Protein AF-A0A4R4D615-F1 (afdb_monomer)

Sequence (93 aa):
MLPARSLRTSALYDKAAPKRAVNIGMNAELLARLREAGLNVSALAEEAAAAALARLARQRFEEQLQADIATSTALIEEWGDLGEAVRAMGDGR

Solvent-accessible surface area (backbone atoms only — not comparable to full-atom values): 5898 Å² total; per-residue (Å²): 132,81,77,80,75,76,84,65,87,64,70,95,63,73,85,82,57,82,88,74,95,76,94,76,92,71,61,66,67,59,52,50,53,39,53,75,70,69,49,61,63,69,58,53,52,52,51,53,51,51,52,52,51,50,52,52,52,50,51,54,49,52,54,49,49,52,53,52,49,53,53,52,51,53,48,32,73,75,72,48,53,66,70,56,55,54,48,58,64,64,70,72,114

pLDDT: mean 86.11, std 15.6, range [35.16, 97.94]

Organism: NCBI:txid2527868

Mean predicted aligned error: 9.02 Å

Radius of gyration: 24.32 Å; Cα contacts (8 Å, |Δi|>4): 15; chains: 1; bounding box: 48×33×67 Å

Foldseek 3Di:
DPPPPPPPPPQLDDPPDDDDDDDDDDDPVVVVVCVVVVHDPVVVVVVVVSVVSVVVVVVVVVVVVVVVVVVVVVCCVVPNDPVVVVVVVVVPD

Structure (mmCIF, N/CA/C/O backbone):
data_AF-A0A4R4D615-F1
#
_entry.id   AF-A0A4R4D615-F1
#
loop_
_atom_site.group_PDB
_atom_site.id
_atom_site.type_symbol
_atom_site.label_atom_id
_atom_site.label_alt_id
_atom_site.label_comp_id
_atom_site.label_asym_id
_atom_site.label_entity_id
_atom_site.label_seq_id
_atom_site.pdbx_PDB_ins_code
_atom_site.Cartn_x
_atom_site.Cartn_y
_atom_site.Cartn_z
_atom_site.occupancy
_atom_site.B_iso_or_equiv
_atom_site.auth_seq_id
_atom_site.auth_comp_id
_atom_site.auth_asym_id
_atom_site.auth_atom_id
_atom_site.pdbx_PDB_model_num
ATOM 1 N N . MET A 1 1 ? 2.624 12.442 -33.433 1.00 41.72 1 MET A N 1
ATOM 2 C CA . MET A 1 1 ? 2.851 13.268 -32.228 1.00 41.72 1 MET A CA 1
ATOM 3 C C . MET A 1 1 ? 2.371 12.463 -31.030 1.00 41.72 1 MET A C 1
ATOM 5 O O . MET A 1 1 ? 1.174 12.402 -30.785 1.00 41.72 1 MET A O 1
ATOM 9 N N . LEU A 1 2 ? 3.277 11.723 -30.385 1.00 36.44 2 LEU A N 1
A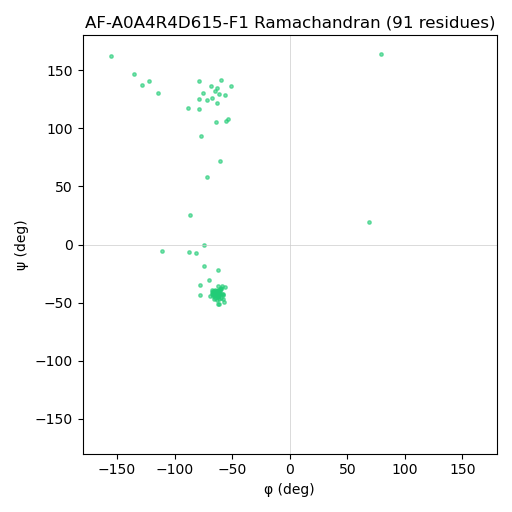TOM 10 C CA . LEU A 1 2 ? 2.957 10.931 -29.193 1.00 36.44 2 LEU A CA 1
ATOM 11 C C . LEU A 1 2 ? 2.628 11.915 -28.058 1.00 36.44 2 LEU A C 1
ATOM 13 O O . LEU A 1 2 ? 3.424 12.829 -27.831 1.00 36.44 2 LEU A O 1
ATOM 17 N N . PRO A 1 3 ? 1.470 11.813 -27.384 1.00 35.16 3 PRO A N 1
ATOM 18 C CA . PRO A 1 3 ? 1.168 12.719 -26.289 1.00 35.16 3 PRO A CA 1
ATOM 19 C C . PRO A 1 3 ? 2.191 12.494 -25.176 1.00 35.16 3 PRO A C 1
ATOM 21 O O . PRO A 1 3 ? 2.318 11.383 -24.661 1.00 35.16 3 PRO A O 1
ATOM 24 N N . ALA A 1 4 ? 2.923 13.551 -24.813 1.00 45.53 4 ALA A N 1
ATOM 25 C CA . ALA A 1 4 ? 3.791 13.554 -23.647 1.00 45.53 4 ALA A CA 1
ATOM 26 C C . ALA A 1 4 ? 2.949 13.133 -22.437 1.00 45.53 4 ALA A C 1
ATOM 28 O O . ALA A 1 4 ? 2.048 13.857 -22.001 1.00 45.53 4 ALA A O 1
ATOM 29 N N . ARG A 1 5 ? 3.191 11.913 -21.947 1.00 53.50 5 ARG A N 1
ATOM 30 C CA . ARG A 1 5 ? 2.471 11.353 -20.810 1.00 53.50 5 ARG A CA 1
ATOM 31 C C . ARG A 1 5 ? 2.805 12.236 -19.619 1.00 53.50 5 ARG A C 1
ATOM 33 O O . ARG A 1 5 ? 3.928 12.233 -19.129 1.00 5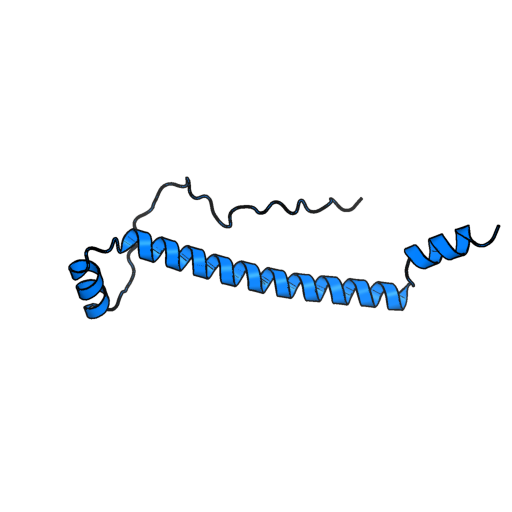3.50 5 ARG A O 1
ATOM 40 N N . SER A 1 6 ? 1.842 13.058 -19.215 1.00 43.34 6 SER A N 1
ATOM 41 C CA . SER A 1 6 ? 1.968 13.923 -18.052 1.00 43.34 6 SER A CA 1
ATOM 42 C C . SER A 1 6 ? 2.313 13.035 -16.857 1.00 43.34 6 SER A C 1
ATOM 44 O O . SER A 1 6 ? 1.456 12.292 -16.378 1.00 43.34 6 SER A O 1
ATOM 46 N N . LEU A 1 7 ? 3.567 13.077 -16.396 1.00 48.84 7 LEU A N 1
ATOM 47 C CA . LEU A 1 7 ? 4.006 12.466 -15.141 1.00 48.84 7 LEU A CA 1
ATOM 48 C C . LEU A 1 7 ? 3.437 13.296 -13.985 1.00 48.84 7 LEU A C 1
ATOM 50 O O . LEU A 1 7 ? 4.165 13.864 -13.178 1.00 48.84 7 LEU A O 1
ATOM 54 N N . ARG A 1 8 ? 2.110 13.439 -13.924 1.00 51.09 8 ARG A N 1
ATOM 55 C CA . ARG A 1 8 ? 1.483 13.883 -12.689 1.00 51.09 8 ARG A CA 1
ATOM 56 C C . ARG A 1 8 ? 1.602 12.714 -11.738 1.00 51.09 8 ARG A C 1
ATOM 58 O O . ARG A 1 8 ? 1.128 11.621 -12.043 1.00 51.09 8 ARG A O 1
ATOM 65 N N . THR A 1 9 ? 2.194 12.969 -10.580 1.00 51.31 9 THR A N 1
ATOM 66 C CA . THR A 1 9 ? 2.007 12.176 -9.366 1.00 51.31 9 THR A CA 1
ATOM 67 C C . THR A 1 9 ? 0.522 12.231 -9.003 1.00 51.31 9 THR A C 1
ATOM 69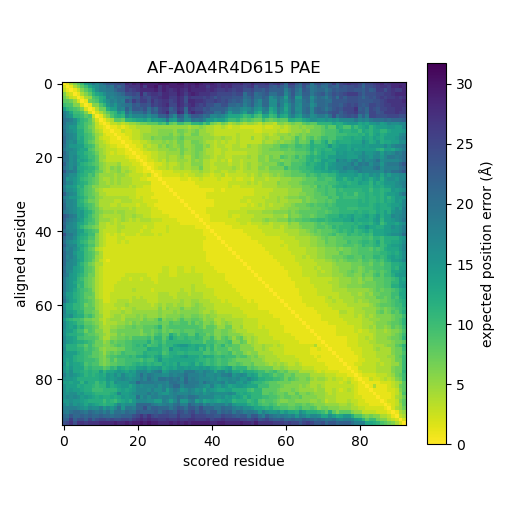 O O . THR A 1 9 ? 0.107 12.957 -8.104 1.00 51.31 9 THR A O 1
ATOM 72 N N . SER A 1 10 ? -0.321 11.556 -9.785 1.00 60.12 10 SER A N 1
ATOM 73 C CA . SER A 1 10 ? -1.726 11.386 -9.460 1.00 60.12 10 SER A CA 1
ATOM 74 C C . SER A 1 10 ? -1.761 10.628 -8.148 1.00 60.12 10 SER A C 1
ATOM 76 O O . SER A 1 10 ? -1.100 9.596 -8.012 1.00 60.12 10 SER A O 1
ATOM 78 N N . ALA A 1 11 ? -2.525 11.130 -7.181 1.00 66.69 11 ALA A N 1
ATOM 79 C CA . ALA A 1 11 ? -2.878 10.318 -6.031 1.00 66.69 11 ALA A CA 1
ATOM 80 C C . ALA A 1 11 ? -3.435 8.975 -6.541 1.0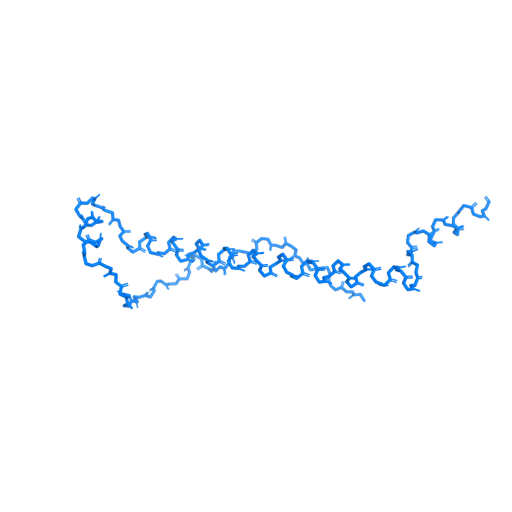0 66.69 11 ALA A C 1
ATOM 82 O O . ALA A 1 11 ? -4.189 8.945 -7.517 1.00 66.69 11 ALA A O 1
ATOM 83 N N . LEU A 1 12 ? -3.015 7.867 -5.921 1.00 84.81 12 LEU A N 1
ATOM 84 C CA . LEU A 1 12 ? -3.408 6.507 -6.328 1.00 84.81 12 LEU A CA 1
ATOM 85 C C . LEU A 1 12 ? -4.916 6.266 -6.209 1.00 84.81 12 LEU A C 1
ATOM 87 O O . LEU A 1 12 ? -5.455 5.359 -6.833 1.00 84.81 12 LEU A O 1
ATOM 91 N N . TYR A 1 13 ? -5.571 7.070 -5.381 1.00 87.50 13 TYR A N 1
ATOM 92 C CA . TYR A 1 13 ? -7.004 7.112 -5.167 1.00 87.50 13 TYR A CA 1
ATOM 93 C C . TYR A 1 13 ? -7.384 8.511 -4.666 1.00 87.50 13 TYR A C 1
ATOM 95 O O . TYR A 1 13 ? -6.528 9.269 -4.195 1.00 87.50 13 TYR A O 1
ATOM 103 N N . ASP A 1 14 ? -8.666 8.852 -4.761 1.00 89.75 14 ASP A N 1
ATOM 104 C CA . ASP A 1 14 ? -9.195 10.102 -4.227 1.00 89.75 14 ASP A CA 1
ATOM 105 C C . ASP A 1 14 ? -9.402 9.998 -2.708 1.00 89.75 14 ASP A C 1
ATOM 107 O O . ASP A 1 14 ? -10.220 9.212 -2.231 1.00 89.75 14 ASP A O 1
ATOM 111 N N . LYS A 1 15 ? -8.662 10.808 -1.944 1.00 87.69 15 LYS A N 1
ATOM 112 C CA . LYS A 1 15 ? -8.777 10.879 -0.478 1.00 87.69 15 LYS A CA 1
ATOM 113 C C . LYS A 1 15 ? -10.030 11.621 -0.007 1.00 87.69 15 LYS A C 1
ATOM 115 O O . LYS A 1 15 ? -10.395 11.490 1.157 1.00 87.69 15 LYS A O 1
ATOM 120 N N . ALA A 1 16 ? -10.656 12.415 -0.875 1.00 88.81 16 ALA A N 1
ATOM 121 C CA . ALA A 1 16 ? -11.897 13.125 -0.581 1.00 88.81 16 ALA A CA 1
ATOM 122 C C . ALA A 1 16 ? -13.144 12.281 -0.890 1.00 88.81 16 ALA A C 1
ATOM 124 O O . ALA A 1 16 ? -14.258 12.694 -0.560 1.00 88.81 16 ALA A O 1
ATOM 125 N N . ALA A 1 17 ? -12.973 11.098 -1.492 1.00 90.25 17 ALA A N 1
ATOM 126 C CA . ALA A 1 17 ? -14.076 10.195 -1.768 1.00 90.25 17 ALA A CA 1
ATOM 127 C C . ALA A 1 17 ? -14.798 9.789 -0.464 1.00 90.25 17 ALA A C 1
ATOM 129 O O . ALA A 1 17 ? -14.158 9.568 0.570 1.00 90.25 17 ALA A O 1
ATOM 130 N N . PRO A 1 18 ? -16.138 9.668 -0.485 1.00 90.38 18 PRO A N 1
ATOM 131 C CA . PRO A 1 18 ? -16.907 9.321 0.702 1.00 90.38 18 PRO A CA 1
ATOM 132 C C . PRO A 1 18 ? -16.534 7.926 1.216 1.00 90.38 18 PRO A C 1
AT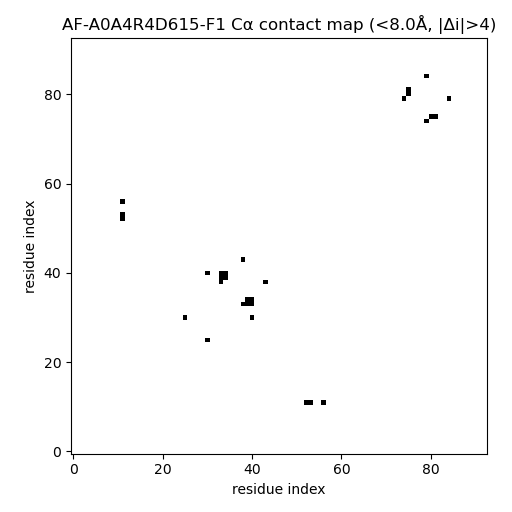OM 134 O O . PRO A 1 18 ? -16.459 6.959 0.453 1.00 90.38 18 PRO A O 1
ATOM 137 N N . LYS A 1 19 ? -16.341 7.808 2.535 1.00 90.62 19 LYS A N 1
ATOM 138 C CA . LYS A 1 19 ? -16.009 6.530 3.175 1.00 90.62 19 LYS A CA 1
ATOM 139 C C . LYS A 1 19 ? -17.190 5.568 3.101 1.00 90.62 19 LYS A C 1
ATOM 141 O O . LYS A 1 19 ? -18.328 5.933 3.393 1.00 90.62 19 LYS A O 1
ATOM 146 N N . ARG A 1 20 ? -16.902 4.308 2.776 1.00 91.31 20 ARG A N 1
ATOM 147 C CA . ARG A 1 20 ? -17.875 3.212 2.790 1.00 91.31 20 ARG A CA 1
ATOM 148 C C . ARG A 1 20 ? -17.486 2.198 3.858 1.00 91.31 20 ARG A C 1
ATOM 150 O O . ARG A 1 20 ? -16.345 1.750 3.890 1.00 91.31 20 ARG A O 1
ATOM 157 N N . ALA A 1 21 ? -18.438 1.823 4.710 1.00 91.69 21 ALA A N 1
ATOM 158 C CA . ALA A 1 21 ? -18.225 0.755 5.680 1.00 91.69 21 ALA A CA 1
ATOM 159 C C . ALA A 1 21 ? -18.000 -0.581 4.955 1.00 91.69 21 ALA A C 1
ATOM 161 O O . ALA A 1 21 ? -18.754 -0.941 4.046 1.00 91.69 21 ALA A O 1
ATOM 162 N N . VAL A 1 22 ? -16.960 -1.304 5.365 1.00 90.00 22 VAL A N 1
ATOM 163 C CA . VAL A 1 22 ? -16.586 -2.614 4.825 1.00 90.00 22 VAL A CA 1
ATOM 164 C C . VAL A 1 22 ? -16.414 -3.602 5.973 1.00 90.00 22 VAL A C 1
ATOM 166 O O . VAL A 1 22 ? -15.831 -3.269 7.003 1.00 90.00 22 VAL A O 1
ATOM 169 N N . ASN A 1 23 ? -16.921 -4.822 5.798 1.00 92.38 23 ASN A N 1
ATOM 170 C CA . ASN A 1 23 ? -16.719 -5.902 6.759 1.00 92.38 23 ASN A CA 1
ATOM 171 C C . ASN A 1 23 ? -15.425 -6.632 6.398 1.00 92.38 23 ASN A C 1
ATOM 173 O O . ASN A 1 23 ? -15.326 -7.201 5.311 1.00 92.38 23 ASN A O 1
ATOM 177 N N . ILE A 1 24 ? -14.444 -6.615 7.298 1.00 89.75 24 ILE A N 1
ATOM 178 C CA . ILE A 1 24 ? -13.166 -7.312 7.123 1.00 89.75 24 ILE A CA 1
ATOM 179 C C . ILE A 1 24 ? -12.935 -8.288 8.275 1.00 89.75 24 ILE A C 1
ATOM 181 O O . ILE A 1 24 ? -13.244 -7.991 9.429 1.00 89.75 24 ILE A O 1
ATOM 185 N N . GLY A 1 25 ? -12.386 -9.459 7.956 1.00 93.19 25 GLY A N 1
ATOM 186 C CA . GLY A 1 25 ? -11.900 -10.394 8.964 1.00 93.19 25 GLY A CA 1
ATOM 187 C C . GLY A 1 25 ? -10.570 -9.906 9.535 1.00 93.19 25 GLY A C 1
ATOM 188 O O . GLY A 1 25 ? -9.654 -9.584 8.781 1.00 93.19 25 GLY A O 1
ATOM 189 N N . MET A 1 26 ? -10.455 -9.862 10.860 1.00 93.81 26 MET A N 1
ATOM 190 C CA . MET A 1 26 ? -9.215 -9.545 11.570 1.00 93.81 26 MET A CA 1
ATOM 191 C C . MET A 1 26 ? -9.034 -10.536 12.718 1.00 93.81 26 MET A C 1
ATOM 193 O O . MET A 1 26 ? -10.013 -10.990 13.310 1.00 93.81 26 MET A O 1
ATOM 197 N N . ASN A 1 27 ? -7.783 -10.878 13.032 1.00 97.00 27 ASN A N 1
ATOM 198 C CA . ASN A 1 27 ? -7.474 -11.706 14.192 1.00 97.00 27 ASN A CA 1
ATOM 199 C C . ASN A 1 27 ? -8.055 -11.065 15.470 1.00 97.00 27 ASN A C 1
ATOM 201 O O . ASN A 1 27 ? -7.843 -9.878 15.722 1.00 97.00 27 ASN A O 1
ATOM 205 N N . ALA A 1 28 ? -8.799 -11.848 16.255 1.00 97.00 28 ALA A N 1
ATOM 206 C CA . ALA A 1 28 ? -9.549 -11.339 17.403 1.00 97.00 28 ALA A CA 1
ATOM 207 C C . ALA A 1 28 ? -8.642 -10.775 18.509 1.00 97.00 28 ALA A C 1
ATOM 209 O O . ALA A 1 28 ? -8.943 -9.721 19.063 1.00 97.00 28 ALA A O 1
ATOM 210 N N . GLU A 1 29 ? -7.515 -11.435 18.777 1.00 97.94 29 GLU A N 1
ATOM 211 C CA . GLU A 1 29 ? -6.524 -10.986 19.760 1.00 97.94 29 GLU A CA 1
ATOM 212 C C . GLU A 1 29 ? -5.863 -9.678 19.313 1.00 97.94 29 GLU A C 1
ATOM 214 O O . GLU A 1 29 ? -5.743 -8.732 20.088 1.00 97.94 29 GLU A O 1
ATOM 219 N N . LEU A 1 30 ? -5.494 -9.578 18.032 1.00 96.75 30 LEU A N 1
ATOM 220 C CA . LEU A 1 30 ? -4.959 -8.338 17.475 1.00 96.75 30 LEU A CA 1
ATOM 221 C C . LEU A 1 30 ? -5.968 -7.192 17.617 1.00 96.75 30 LEU A C 1
ATOM 223 O O . LEU A 1 30 ? -5.605 -6.107 18.062 1.00 96.75 30 LEU A O 1
ATOM 227 N N . LEU A 1 31 ? -7.236 -7.433 17.275 1.00 96.25 31 LEU A N 1
ATOM 228 C CA . LEU A 1 31 ? -8.287 -6.428 17.405 1.00 96.25 31 LEU A CA 1
ATOM 229 C C . LEU A 1 31 ? -8.474 -5.980 18.862 1.00 96.25 31 LEU A C 1
ATOM 231 O O . LEU A 1 31 ? -8.662 -4.787 19.101 1.00 96.25 31 LEU A O 1
ATOM 235 N N . ALA A 1 32 ? -8.409 -6.907 19.822 1.00 97.19 32 ALA A N 1
ATOM 236 C CA . ALA A 1 32 ? -8.470 -6.591 21.247 1.00 97.19 32 ALA A CA 1
ATOM 237 C C . ALA A 1 32 ? -7.305 -5.681 21.662 1.00 97.19 32 ALA A C 1
ATOM 239 O O . ALA A 1 32 ? -7.544 -4.587 22.170 1.00 97.19 32 ALA A O 1
ATOM 240 N N . ARG A 1 33 ? -6.065 -6.048 21.320 1.00 97.75 33 ARG A N 1
ATOM 241 C CA . ARG A 1 33 ? -4.870 -5.249 21.643 1.00 97.75 33 ARG A CA 1
ATOM 242 C C . ARG A 1 33 ? -4.882 -3.859 21.015 1.00 97.75 33 ARG A C 1
ATOM 244 O O . ARG A 1 33 ? -4.499 -2.889 21.660 1.00 97.75 33 ARG A O 1
ATOM 251 N N . LEU A 1 34 ? -5.332 -3.740 19.764 1.00 96.25 34 LEU A N 1
ATOM 252 C CA . LEU A 1 34 ? -5.454 -2.439 19.096 1.00 96.25 34 LEU A CA 1
ATOM 253 C C . LEU A 1 34 ? -6.469 -1.537 19.813 1.00 96.25 34 LEU A C 1
ATOM 255 O O . LEU A 1 34 ? -6.231 -0.339 19.958 1.00 96.25 34 LEU A O 1
ATOM 259 N N . ARG A 1 35 ? -7.585 -2.112 20.279 1.00 95.12 35 ARG A N 1
ATOM 260 C CA . ARG A 1 35 ? -8.612 -1.388 21.041 1.00 95.12 35 ARG A CA 1
ATOM 261 C C . ARG A 1 35 ? -8.122 -0.981 22.426 1.00 95.12 35 ARG A C 1
ATOM 263 O O . ARG A 1 35 ? -8.340 0.161 22.813 1.00 95.12 35 ARG A O 1
ATOM 270 N N . GLU A 1 36 ? -7.445 -1.875 23.141 1.00 97.88 36 GLU A N 1
ATOM 271 C CA . GLU A 1 36 ? -6.831 -1.586 24.445 1.00 97.88 36 GLU A CA 1
ATOM 272 C C . GLU A 1 36 ? -5.787 -0.469 24.347 1.00 97.88 36 GLU A C 1
ATOM 274 O O . GLU A 1 36 ? -5.728 0.404 25.208 1.00 97.88 36 GLU A O 1
ATOM 279 N N . ALA A 1 37 ? -5.020 -0.441 23.255 1.00 97.31 37 ALA A N 1
ATOM 280 C CA . ALA A 1 37 ? -4.067 0.625 22.955 1.00 97.31 37 ALA A CA 1
ATOM 281 C C . ALA A 1 37 ? -4.724 1.942 22.483 1.00 97.31 37 ALA A C 1
ATOM 283 O O . ALA A 1 37 ? -4.015 2.902 22.186 1.00 97.31 37 ALA A O 1
ATOM 284 N N . GLY A 1 38 ? -6.058 2.004 22.375 1.00 96.62 38 GLY A N 1
ATOM 285 C CA . GLY A 1 38 ? -6.788 3.200 21.942 1.00 96.62 38 GLY A CA 1
ATOM 286 C C . GLY A 1 38 ? -6.584 3.568 20.469 1.00 96.62 38 GLY A C 1
ATOM 287 O O . GLY A 1 38 ? -6.817 4.712 20.078 1.00 96.62 38 GLY A O 1
ATOM 288 N N . LEU A 1 39 ? -6.135 2.626 19.636 1.00 96.25 39 LEU A N 1
ATOM 289 C CA . LEU A 1 39 ? -5.829 2.888 18.234 1.00 96.25 39 LEU A CA 1
ATOM 290 C C . LEU A 1 39 ? -7.098 2.931 17.376 1.00 96.25 39 LEU A C 1
ATOM 292 O O . LEU A 1 39 ? -8.010 2.111 17.507 1.00 96.25 39 LEU A O 1
ATOM 296 N N . ASN A 1 40 ? -7.128 3.858 16.417 1.00 95.06 40 ASN A N 1
ATOM 297 C CA . ASN A 1 40 ? -8.206 3.927 15.438 1.00 95.06 40 ASN A CA 1
ATOM 298 C C . ASN A 1 40 ? -8.022 2.842 14.367 1.00 95.06 40 ASN A C 1
ATOM 300 O O . ASN A 1 40 ? -7.355 3.045 13.353 1.00 95.06 40 ASN A O 1
ATOM 304 N N . VAL A 1 41 ? -8.655 1.689 14.591 1.00 93.69 41 VAL A N 1
ATOM 305 C CA . VAL A 1 41 ? -8.576 0.520 13.701 1.00 93.69 41 VAL A CA 1
ATOM 306 C C . VAL A 1 41 ? -8.998 0.854 12.266 1.00 93.69 41 VAL A C 1
ATOM 308 O O . VAL A 1 41 ? -8.391 0.354 11.324 1.00 93.69 41 VAL A O 1
ATOM 311 N N . SER A 1 42 ? -9.997 1.722 12.078 1.00 92.31 42 SER A N 1
ATOM 312 C CA . SER A 1 42 ? -10.444 2.109 10.735 1.00 92.31 42 SER A CA 1
ATOM 313 C C . SER A 1 42 ? -9.389 2.929 9.996 1.00 92.31 42 SER A C 1
ATOM 315 O O . SER A 1 42 ? -9.187 2.700 8.808 1.00 92.31 42 SER A O 1
ATOM 317 N N . ALA A 1 43 ? -8.735 3.872 10.677 1.00 92.62 43 ALA A N 1
ATOM 318 C CA . ALA A 1 43 ? -7.675 4.680 10.076 1.00 92.62 43 ALA A CA 1
ATOM 319 C C . ALA A 1 43 ? -6.453 3.816 9.736 1.00 92.62 43 ALA A C 1
ATOM 321 O O . ALA A 1 43 ? -5.949 3.880 8.620 1.00 92.62 43 ALA A O 1
ATOM 322 N N . LEU A 1 44 ? -6.052 2.927 10.650 1.00 94.88 44 LEU A N 1
ATOM 323 C CA . LEU A 1 44 ? -4.948 1.991 10.419 1.00 94.88 44 LEU A CA 1
ATOM 324 C C . LEU A 1 44 ? -5.218 1.046 9.244 1.00 94.88 44 LEU A C 1
ATOM 326 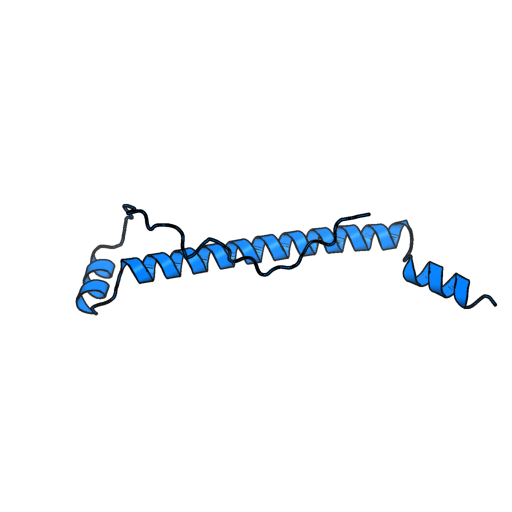O O . LEU A 1 44 ? -4.331 0.802 8.429 1.00 94.88 44 LEU A O 1
ATOM 330 N N . ALA A 1 45 ? -6.439 0.516 9.136 1.00 93.81 45 ALA A N 1
ATOM 331 C CA . ALA A 1 45 ? -6.820 -0.337 8.015 1.00 93.81 45 ALA A CA 1
ATOM 332 C C . ALA A 1 45 ? -6.769 0.424 6.679 1.00 93.81 45 ALA A C 1
ATOM 334 O O . ALA A 1 45 ? -6.298 -0.119 5.680 1.00 93.81 45 ALA A O 1
ATOM 335 N N . GLU A 1 46 ? -7.216 1.682 6.665 1.00 93.50 46 GLU A N 1
ATOM 336 C CA . GLU A 1 46 ? -7.165 2.551 5.486 1.00 93.50 46 GLU A CA 1
ATOM 337 C C . GLU A 1 46 ? -5.718 2.861 5.069 1.00 93.50 46 GLU A C 1
ATOM 339 O O . GLU A 1 46 ? -5.369 2.713 3.898 1.00 93.50 46 GLU A O 1
ATOM 344 N N . GLU A 1 47 ? -4.852 3.210 6.021 1.00 93.44 47 GLU A N 1
ATOM 345 C CA . GLU A 1 47 ? -3.426 3.461 5.781 1.00 93.44 47 GLU A CA 1
ATOM 346 C C . GLU A 1 47 ? -2.702 2.215 5.256 1.00 93.44 47 GLU A C 1
ATOM 348 O O . GLU A 1 47 ? -1.956 2.294 4.277 1.00 93.44 47 GLU A O 1
ATOM 353 N N . ALA A 1 48 ? -2.959 1.049 5.856 1.00 94.69 48 ALA A N 1
ATOM 354 C CA . ALA A 1 48 ? -2.381 -0.215 5.413 1.00 94.69 48 ALA A CA 1
ATOM 355 C C . ALA A 1 48 ? -2.830 -0.579 3.987 1.00 94.69 48 ALA A C 1
ATOM 357 O O . ALA A 1 48 ? -2.009 -0.995 3.165 1.00 94.69 48 ALA A O 1
ATOM 358 N N . ALA A 1 49 ? -4.111 -0.376 3.665 1.00 94.38 49 ALA A N 1
ATOM 359 C CA . ALA A 1 49 ? -4.639 -0.595 2.321 1.00 94.38 49 ALA A CA 1
ATOM 360 C C . ALA A 1 49 ? -4.011 0.366 1.297 1.00 94.38 49 ALA A C 1
ATOM 362 O O . ALA A 1 49 ? -3.599 -0.063 0.216 1.00 94.38 49 ALA A O 1
ATOM 363 N N . ALA A 1 50 ? -3.870 1.647 1.645 1.00 94.12 50 ALA A N 1
ATOM 364 C CA . ALA A 1 50 ? -3.222 2.646 0.800 1.00 94.12 50 ALA A CA 1
ATOM 365 C C . ALA A 1 50 ? -1.743 2.312 0.540 1.00 94.12 50 ALA A C 1
ATOM 367 O O . ALA A 1 50 ? -1.275 2.406 -0.598 1.00 94.12 50 ALA A O 1
ATOM 368 N N . ALA A 1 51 ? -1.015 1.873 1.569 1.00 94.38 51 ALA A N 1
ATOM 369 C CA . ALA A 1 51 ? 0.379 1.457 1.446 1.00 94.38 51 ALA A CA 1
ATOM 370 C C . ALA A 1 51 ? 0.533 0.220 0.544 1.00 94.38 51 ALA A C 1
ATOM 372 O O . ALA A 1 51 ? 1.426 0.180 -0.308 1.00 94.38 51 ALA A O 1
ATOM 373 N N . ALA A 1 52 ? -0.358 -0.767 0.681 1.00 95.94 52 ALA A N 1
ATOM 374 C CA . ALA A 1 52 ? -0.380 -1.942 -0.187 1.00 95.94 52 ALA A CA 1
ATOM 375 C C . ALA A 1 52 ? -0.651 -1.560 -1.653 1.00 95.94 52 ALA A C 1
ATOM 377 O O . ALA A 1 52 ? 0.059 -2.017 -2.553 1.00 95.94 52 ALA A O 1
ATOM 378 N N . LEU A 1 53 ? -1.618 -0.666 -1.892 1.00 95.25 53 LEU A N 1
ATOM 379 C CA . LEU A 1 53 ? -1.921 -0.153 -3.229 1.00 95.25 53 LEU A CA 1
ATOM 380 C C . LEU A 1 53 ? -0.721 0.582 -3.842 1.00 95.25 53 LEU A C 1
ATOM 382 O O . LEU A 1 53 ? -0.411 0.381 -5.016 1.00 95.25 53 LEU A O 1
ATOM 386 N N . ALA A 1 54 ? -0.011 1.388 -3.049 1.00 91.62 54 ALA A N 1
ATOM 387 C CA . ALA A 1 54 ? 1.185 2.095 -3.496 1.00 91.62 54 ALA A CA 1
ATOM 388 C C . ALA A 1 54 ? 2.319 1.155 -3.888 1.00 91.62 54 ALA A C 1
ATOM 390 O O . ALA A 1 54 ? 2.947 1.351 -4.931 1.00 91.62 54 ALA A O 1
ATOM 391 N N . ARG A 1 55 ? 2.546 0.103 -3.099 1.00 94.44 55 ARG A N 1
ATOM 392 C CA . ARG A 1 55 ? 3.548 -0.914 -3.421 1.00 94.44 55 ARG A CA 1
ATOM 393 C C . ARG A 1 55 ? 3.216 -1.617 -4.740 1.00 94.44 55 ARG A C 1
ATOM 395 O O . ARG A 1 55 ? 4.097 -1.745 -5.585 1.00 94.44 55 ARG A O 1
ATOM 402 N N . LEU A 1 56 ? 1.954 -1.994 -4.950 1.00 94.94 56 LEU A N 1
ATOM 403 C CA . LEU A 1 56 ? 1.520 -2.641 -6.191 1.00 94.94 56 LEU A CA 1
ATOM 404 C C . LEU A 1 56 ? 1.655 -1.715 -7.408 1.00 94.94 56 LEU A C 1
ATOM 406 O O . LEU A 1 56 ? 2.120 -2.134 -8.466 1.00 94.94 56 LEU A O 1
ATOM 410 N N . ALA A 1 57 ? 1.263 -0.448 -7.268 1.00 91.81 57 ALA A N 1
ATOM 411 C CA . ALA A 1 57 ? 1.405 0.537 -8.335 1.00 91.81 57 ALA A CA 1
ATOM 412 C C . ALA A 1 57 ? 2.877 0.758 -8.706 1.00 91.81 57 ALA A C 1
ATOM 414 O O . ALA A 1 57 ? 3.205 0.858 -9.888 1.00 91.81 57 ALA A O 1
ATOM 415 N N . ARG A 1 58 ? 3.766 0.782 -7.706 1.00 91.00 58 ARG A N 1
ATOM 416 C CA . ARG A 1 58 ? 5.207 0.901 -7.920 1.00 91.00 58 ARG A CA 1
ATOM 417 C C . ARG A 1 58 ? 5.773 -0.295 -8.682 1.00 91.00 58 ARG A C 1
ATOM 419 O O . ARG A 1 58 ? 6.480 -0.076 -9.657 1.00 91.00 58 ARG A O 1
ATOM 426 N N . GLN A 1 59 ? 5.423 -1.516 -8.282 1.00 94.12 59 GLN A N 1
ATOM 427 C CA . GLN A 1 59 ? 5.868 -2.741 -8.958 1.00 94.12 59 GLN A CA 1
ATOM 428 C C . GLN A 1 59 ? 5.465 -2.743 -10.436 1.00 94.12 59 GLN A C 1
ATOM 430 O O . GLN A 1 59 ? 6.311 -2.889 -11.310 1.00 94.12 59 GLN A O 1
ATOM 435 N N . ARG A 1 60 ? 4.191 -2.456 -10.723 1.00 91.56 60 ARG A N 1
ATOM 436 C CA . ARG A 1 60 ? 3.686 -2.369 -12.104 1.00 91.56 60 ARG A CA 1
ATOM 437 C C . ARG A 1 60 ? 4.389 -1.293 -12.923 1.00 91.56 60 ARG A C 1
ATOM 439 O O . ARG A 1 60 ? 4.617 -1.462 -14.115 1.00 91.56 60 ARG A O 1
ATOM 446 N N . PHE A 1 61 ? 4.700 -0.161 -12.295 1.00 89.81 61 PHE A N 1
ATOM 447 C CA . PHE A 1 61 ? 5.424 0.914 -12.960 1.00 89.81 61 PHE A CA 1
ATOM 448 C C . PHE A 1 61 ? 6.858 0.504 -13.306 1.00 89.81 61 PHE A C 1
ATOM 450 O O . PHE A 1 61 ? 7.323 0.803 -14.400 1.00 89.81 61 PHE A O 1
ATOM 457 N N . GLU A 1 62 ? 7.545 -0.197 -12.404 1.00 93.94 62 GLU A N 1
ATOM 458 C CA . GLU A 1 62 ? 8.892 -0.717 -12.655 1.00 93.94 62 GLU A CA 1
ATOM 459 C C . GLU A 1 62 ? 8.893 -1.763 -13.773 1.00 93.94 62 GLU A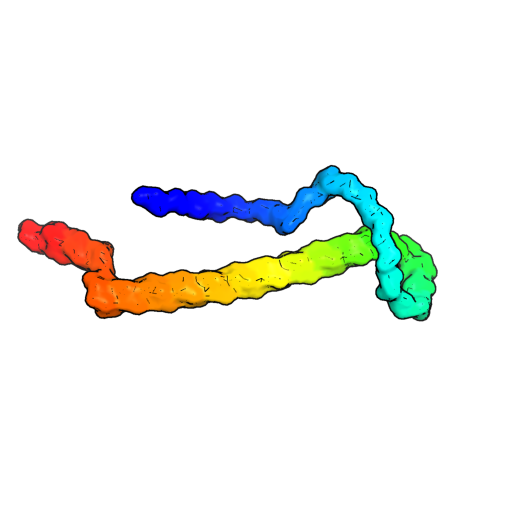 C 1
ATOM 461 O O . GLU A 1 62 ? 9.720 -1.673 -14.676 1.00 93.94 62 GLU A O 1
ATOM 466 N N . GLU A 1 63 ? 7.934 -2.690 -13.774 1.00 92.94 63 GLU A N 1
ATOM 467 C CA . GLU A 1 63 ? 7.756 -3.674 -14.851 1.00 92.94 63 GLU A CA 1
ATOM 468 C C . GLU A 1 63 ? 7.533 -2.996 -16.210 1.00 92.94 63 GLU A C 1
ATOM 470 O O . GLU A 1 63 ? 8.197 -3.334 -17.190 1.00 92.94 63 GLU A O 1
ATOM 475 N N . GLN A 1 64 ? 6.649 -1.993 -16.261 1.00 92.38 64 GLN A N 1
ATOM 476 C CA . GLN A 1 64 ? 6.394 -1.237 -17.487 1.00 92.38 64 GLN A CA 1
ATOM 477 C C . GLN A 1 64 ? 7.642 -0.492 -17.963 1.00 92.38 64 GLN A C 1
ATOM 479 O O . GLN A 1 64 ? 7.960 -0.532 -19.147 1.00 92.38 64 GLN A O 1
ATOM 484 N N . LEU A 1 65 ? 8.364 0.169 -17.054 1.00 93.88 65 LEU A N 1
ATOM 485 C CA . LEU A 1 65 ? 9.595 0.874 -17.402 1.00 93.88 65 LEU A CA 1
ATOM 486 C C . LEU A 1 65 ? 10.633 -0.068 -18.009 1.00 93.88 65 LEU A C 1
ATOM 488 O O . LEU A 1 65 ? 11.270 0.294 -18.992 1.00 93.88 65 LEU A O 1
ATOM 492 N N . GLN A 1 66 ? 10.803 -1.266 -17.446 1.00 94.38 66 GLN A N 1
ATOM 493 C CA . GLN A 1 66 ? 11.742 -2.243 -17.994 1.00 94.38 66 GLN A CA 1
ATOM 494 C C . GLN A 1 66 ? 11.332 -2.697 -19.399 1.00 94.38 66 GLN A C 1
ATOM 496 O O . GLN A 1 66 ? 12.184 -2.778 -20.282 1.00 94.38 66 GLN A O 1
ATOM 501 N N . ALA A 1 67 ? 10.038 -2.924 -19.636 1.00 92.06 67 ALA A N 1
ATOM 502 C CA . ALA A 1 67 ? 9.530 -3.263 -20.964 1.00 92.06 67 ALA A CA 1
ATOM 503 C C . ALA A 1 67 ? 9.741 -2.124 -21.982 1.00 92.06 67 ALA A C 1
ATOM 505 O O . ALA A 1 67 ? 10.168 -2.372 -23.113 1.00 92.06 67 ALA A O 1
ATOM 506 N N . ASP A 1 68 ? 9.493 -0.877 -21.575 1.00 92.25 68 ASP A N 1
ATOM 507 C CA . ASP A 1 68 ? 9.668 0.306 -22.423 1.00 92.25 68 ASP A CA 1
ATOM 508 C C . ASP A 1 68 ? 11.148 0.534 -22.767 1.00 92.25 68 ASP A C 1
ATOM 510 O O . ASP A 1 68 ? 11.477 0.825 -23.921 1.00 92.25 68 ASP A O 1
ATOM 514 N N . ILE A 1 69 ? 12.048 0.359 -21.791 1.00 93.56 69 ILE A N 1
ATOM 515 C CA . ILE A 1 69 ? 13.501 0.433 -22.001 1.00 93.56 69 ILE A CA 1
ATOM 516 C C . ILE A 1 69 ? 13.938 -0.653 -22.978 1.00 93.56 69 ILE A C 1
ATOM 518 O O . ILE A 1 69 ? 14.569 -0.329 -23.976 1.00 93.56 69 ILE A O 1
ATOM 522 N N . ALA A 1 70 ? 13.560 -1.912 -22.743 1.00 94.44 70 ALA A N 1
ATOM 523 C CA . ALA A 1 70 ? 13.946 -3.022 -23.613 1.00 94.44 70 ALA A CA 1
ATOM 524 C C . ALA A 1 70 ? 13.478 -2.809 -25.061 1.00 94.44 70 ALA A C 1
ATOM 526 O O . ALA A 1 70 ? 14.248 -3.003 -25.999 1.00 94.44 70 ALA A O 1
ATOM 527 N N . THR A 1 71 ? 12.239 -2.341 -25.239 1.00 93.31 71 THR A N 1
ATOM 528 C CA . THR A 1 71 ? 11.691 -2.009 -26.563 1.00 93.31 71 THR A CA 1
ATOM 529 C C . THR A 1 71 ? 12.481 -0.879 -27.220 1.00 93.31 71 THR A C 1
ATOM 531 O O . THR A 1 71 ? 12.827 -0.962 -28.395 1.00 93.31 71 THR A O 1
ATOM 534 N N . SER A 1 72 ? 12.799 0.172 -26.463 1.00 87.69 72 SER A N 1
ATOM 535 C CA . SER A 1 72 ? 13.554 1.320 -26.975 1.00 87.69 72 SER A CA 1
ATOM 536 C C . SER A 1 72 ? 14.982 0.936 -27.362 1.00 87.69 72 SER A C 1
ATOM 538 O O . SER A 1 72 ? 15.457 1.341 -28.419 1.00 87.69 72 SER A O 1
ATOM 540 N N . THR A 1 73 ? 15.653 0.129 -26.538 1.00 93.12 73 THR A N 1
ATOM 541 C CA . THR A 1 73 ? 16.995 -0.388 -26.820 1.00 93.12 73 THR A CA 1
ATOM 542 C C . THR A 1 73 ? 16.998 -1.235 -28.087 1.00 93.12 73 THR A C 1
ATOM 544 O O . THR A 1 73 ? 17.819 -0.979 -28.960 1.00 93.12 73 THR A O 1
ATOM 547 N N . ALA A 1 74 ? 16.043 -2.156 -28.245 1.00 93.25 74 ALA A N 1
ATOM 548 C CA . ALA A 1 74 ? 15.938 -2.974 -29.454 1.00 93.25 74 ALA A CA 1
ATOM 549 C C . ALA A 1 74 ? 15.744 -2.122 -30.723 1.00 93.25 74 ALA A C 1
ATOM 551 O O . ALA A 1 74 ? 16.341 -2.405 -31.757 1.00 93.25 74 ALA A O 1
ATOM 552 N N . LEU A 1 75 ? 14.960 -1.041 -30.644 1.00 92.00 75 LEU A N 1
ATOM 553 C CA . LEU A 1 75 ? 14.784 -0.119 -31.770 1.00 92.00 75 LEU A CA 1
ATOM 554 C C . LEU A 1 75 ? 16.067 0.650 -32.110 1.00 92.00 75 LEU A C 1
ATOM 556 O O . LEU A 1 75 ? 16.351 0.845 -33.288 1.00 92.00 75 LEU A O 1
ATOM 560 N N . ILE A 1 76 ? 16.843 1.078 -31.110 1.00 93.06 76 ILE A N 1
ATOM 561 C CA . ILE A 1 76 ? 18.147 1.726 -31.335 1.00 93.06 76 ILE A CA 1
ATOM 562 C C . ILE A 1 76 ? 19.136 0.738 -31.962 1.00 93.06 76 ILE A C 1
ATOM 564 O O . ILE A 1 76 ? 19.889 1.116 -32.855 1.00 93.06 76 ILE A O 1
ATOM 568 N N . GLU A 1 77 ? 19.131 -0.521 -31.528 1.00 92.38 77 GLU A N 1
ATOM 569 C CA . GLU A 1 77 ? 19.978 -1.566 -32.111 1.00 92.38 77 GLU A CA 1
ATOM 570 C C . GLU A 1 77 ? 19.601 -1.868 -33.570 1.00 92.38 77 GLU A C 1
ATOM 572 O O . GLU A 1 77 ? 20.486 -2.060 -34.401 1.00 92.38 77 GLU A O 1
ATOM 577 N N . GLU A 1 78 ? 18.305 -1.888 -33.896 1.00 92.81 78 GLU A N 1
ATOM 578 C CA . GLU A 1 78 ? 17.819 -2.192 -35.247 1.00 92.81 78 GLU A CA 1
ATOM 579 C C . GLU A 1 78 ? 17.968 -1.009 -36.218 1.00 92.81 78 GLU A C 1
ATOM 581 O O . GLU A 1 78 ? 18.393 -1.192 -37.359 1.00 92.81 78 GLU A O 1
ATOM 586 N N . TRP A 1 79 ? 17.631 0.207 -35.783 1.00 91.31 79 TRP A N 1
ATOM 587 C CA . TRP A 1 79 ? 17.504 1.380 -36.661 1.00 91.31 79 TRP A CA 1
ATOM 588 C C . TRP A 1 79 ? 18.594 2.436 -36.449 1.00 91.31 79 TRP A C 1
ATOM 590 O O . TRP A 1 79 ? 18.666 3.404 -37.209 1.00 91.31 79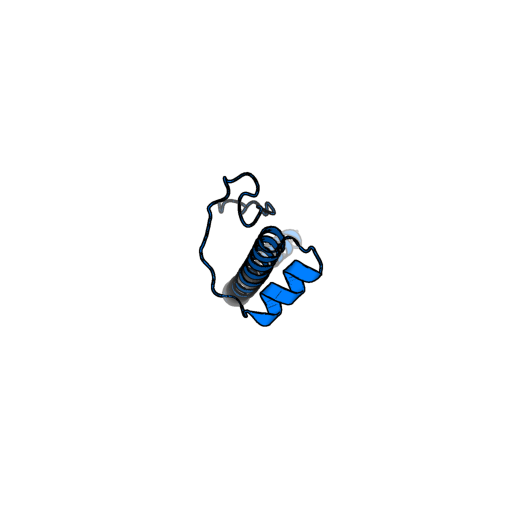 TRP A O 1
ATOM 600 N N . GLY A 1 80 ? 19.453 2.249 -35.448 1.00 86.56 80 GLY A N 1
ATOM 601 C CA . GLY A 1 80 ? 20.427 3.240 -35.008 1.00 86.56 80 GLY A CA 1
ATOM 602 C C . GLY A 1 80 ? 19.809 4.326 -34.124 1.00 86.56 80 GLY A C 1
ATOM 603 O O . GLY A 1 80 ? 18.593 4.529 -34.073 1.00 86.56 80 GLY A O 1
ATOM 604 N N . ASP A 1 81 ? 20.666 5.059 -33.414 1.00 90.38 81 ASP A N 1
ATOM 605 C CA . ASP A 1 81 ? 20.228 6.191 -32.602 1.00 90.38 81 ASP A CA 1
ATOM 606 C C . ASP A 1 81 ? 19.980 7.435 -33.472 1.00 90.38 81 ASP A C 1
ATOM 608 O O . ASP A 1 81 ? 20.863 7.926 -34.181 1.00 90.38 81 ASP A O 1
ATOM 612 N N . LEU A 1 82 ? 18.772 7.999 -33.378 1.00 86.75 82 LEU A N 1
ATOM 613 C CA . LEU A 1 82 ? 18.403 9.212 -34.114 1.00 86.75 82 LEU A CA 1
ATOM 614 C C . LEU A 1 82 ? 19.271 10.416 -33.709 1.00 86.75 82 LEU A C 1
ATOM 616 O O . LEU A 1 82 ? 19.582 11.263 -34.546 1.00 86.75 82 LEU A O 1
ATOM 620 N N . GLY A 1 83 ? 19.654 10.519 -32.434 1.00 85.69 83 GLY A N 1
ATOM 621 C CA . GLY A 1 83 ? 20.484 11.616 -31.935 1.00 85.69 83 GLY A CA 1
ATOM 622 C C . GLY A 1 83 ? 21.903 11.578 -32.501 1.00 85.69 83 GLY A C 1
ATOM 623 O O . GLY A 1 83 ? 22.455 12.617 -32.868 1.00 85.69 83 GLY A O 1
ATOM 624 N N . GLU A 1 84 ? 22.497 10.392 -32.610 1.00 87.00 84 GLU A N 1
ATOM 625 C CA . GLU A 1 84 ? 23.744 10.170 -33.342 1.00 87.00 84 GLU A CA 1
ATOM 626 C C . GLU A 1 84 ? 23.602 10.494 -34.826 1.00 87.00 84 GLU A C 1
ATOM 628 O O . GLU A 1 84 ? 24.437 11.230 -35.351 1.00 87.00 84 GLU A O 1
ATOM 633 N N . ALA A 1 85 ? 22.524 10.056 -35.482 1.00 85.25 85 ALA A N 1
ATOM 634 C CA . ALA A 1 85 ? 22.284 10.380 -36.888 1.00 85.25 85 ALA A CA 1
ATOM 635 C C . ALA A 1 85 ? 22.222 11.902 -37.132 1.00 85.25 85 ALA A C 1
ATOM 637 O O . ALA A 1 85 ? 22.823 12.415 -38.077 1.00 85.25 85 ALA A O 1
ATOM 638 N N . VAL A 1 86 ? 21.545 12.651 -36.253 1.00 90.25 86 VAL A N 1
ATOM 639 C CA . VAL A 1 86 ? 21.464 14.121 -36.333 1.00 90.25 86 VAL A CA 1
ATOM 640 C C . VAL A 1 86 ? 22.819 14.790 -36.085 1.00 90.25 86 VAL A C 1
ATOM 642 O O . VAL A 1 86 ? 23.152 15.746 -36.786 1.00 90.25 86 VAL A O 1
ATOM 645 N N . ARG A 1 87 ? 23.621 14.293 -35.134 1.00 88.19 87 ARG A N 1
ATOM 646 C CA . ARG A 1 87 ? 24.978 14.810 -34.876 1.00 88.19 87 ARG A CA 1
ATOM 647 C C . ARG A 1 87 ? 25.920 14.560 -36.050 1.00 88.19 87 ARG A C 1
ATOM 649 O O . ARG A 1 87 ? 26.551 15.500 -36.518 1.00 88.19 87 ARG A O 1
ATOM 656 N N . ALA A 1 88 ? 25.924 13.345 -36.594 1.00 86.62 88 ALA A N 1
ATOM 657 C CA . ALA A 1 88 ? 26.724 12.995 -37.764 1.00 86.62 88 ALA A CA 1
ATOM 658 C C . ALA A 1 88 ? 26.384 13.865 -38.990 1.00 86.62 88 ALA A C 1
ATOM 660 O O . ALA A 1 88 ? 27.275 14.248 -39.743 1.00 86.62 88 ALA A O 1
ATOM 661 N N . MET A 1 89 ? 25.109 14.236 -39.171 1.00 84.50 89 MET A N 1
ATOM 662 C CA . MET A 1 89 ? 24.703 15.191 -40.213 1.00 84.50 89 MET A CA 1
ATOM 663 C C . MET A 1 89 ? 25.165 16.632 -39.938 1.00 84.50 89 MET A C 1
ATOM 665 O O . MET A 1 89 ? 25.385 17.391 -40.881 1.00 84.50 89 MET A O 1
ATOM 669 N N . GLY A 1 90 ? 25.284 17.033 -38.670 1.00 81.81 90 GLY A N 1
ATOM 670 C CA . GLY A 1 90 ? 25.705 18.378 -38.266 1.00 81.81 90 GLY A CA 1
ATOM 671 C C . GLY A 1 90 ? 27.214 18.618 -38.365 1.00 81.81 90 GLY A C 1
ATOM 672 O O . GLY A 1 90 ? 27.612 19.724 -38.733 1.00 81.81 90 GLY A O 1
ATOM 673 N N . ASP A 1 91 ? 28.014 17.585 -38.089 1.00 75.75 91 ASP A N 1
ATOM 674 C CA . ASP A 1 91 ? 29.487 17.617 -38.089 1.00 75.75 91 ASP A CA 1
ATOM 67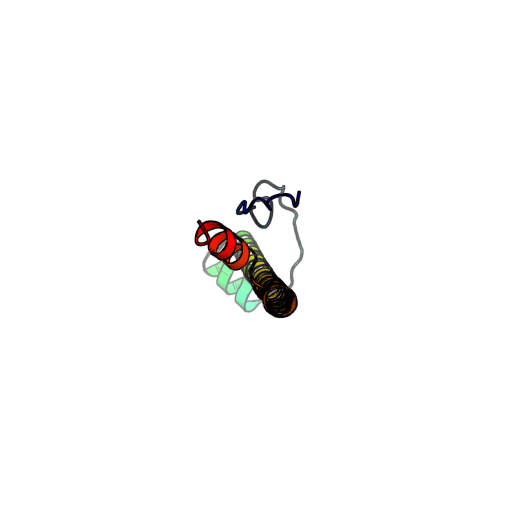5 C C . ASP A 1 91 ? 30.102 17.471 -39.499 1.00 75.75 91 ASP A C 1
ATOM 677 O O . ASP A 1 91 ? 31.305 17.632 -39.681 1.00 75.75 91 ASP A O 1
ATOM 681 N N . GLY A 1 92 ? 29.280 17.189 -40.517 1.00 59.34 92 GLY A N 1
ATOM 682 C CA . GLY A 1 92 ? 29.679 17.074 -41.925 1.00 59.34 92 GLY A CA 1
ATOM 683 C C . GLY A 1 92 ? 29.703 18.390 -42.720 1.00 59.34 92 GLY A C 1
ATOM 684 O O . GLY A 1 92 ? 29.517 18.346 -43.937 1.00 59.34 92 GLY A O 1
ATOM 685 N N . ARG A 1 93 ? 29.882 19.549 -42.069 1.00 49.12 93 ARG A N 1
ATOM 686 C CA . ARG A 1 93 ? 30.027 20.868 -42.718 1.00 49.12 93 ARG A CA 1
ATOM 687 C C . ARG A 1 93 ? 31.388 21.494 -42.461 1.00 49.12 93 ARG A C 1
ATOM 689 O O . ARG A 1 93 ? 31.805 21.504 -41.285 1.00 49.12 93 ARG A O 1
#

Secondary structure (DSSP, 8-state):
-----------SS-TTSPP--------HHHHHHHHHTT--HHHHHHHHHHHHHHHHHHHHHHHHHHHHHHHHHHHHHHH--HHHHHHHHHS--

InterPro domains:
  IPR009956 Post-segregation antitoxin CcdA [PF07362] (19-87)